Protein AF-A0A9E6AD08-F1 (afdb_monomer_lite)

Radius of gyration: 13.81 Å; chains: 1; bounding box: 27×17×48 Å

Secondary structure (DSSP, 8-state):
--EEEEEE-SSEEEEEETTTEEEEEEE-SSEEEEEETTEEEEEE-----SHHHHHHHHHHHHHHHHHHHHHHHHHHHHTT-

pLDDT: mean 80.31, std 11.72, range [45.0, 91.75]

Sequence (81 aa):
MALKINQLDAQSVTGILDGAYTFHVTASEDSITAHISNWTCTLAGRVACNVGAMRSSAYEALARFREEQKQSLNNQELSVA

Structure (mmCIF, N/CA/C/O backbone):
data_AF-A0A9E6AD08-F1
#
_entry.id   AF-A0A9E6AD08-F1
#
loop_
_atom_site.group_PDB
_atom_si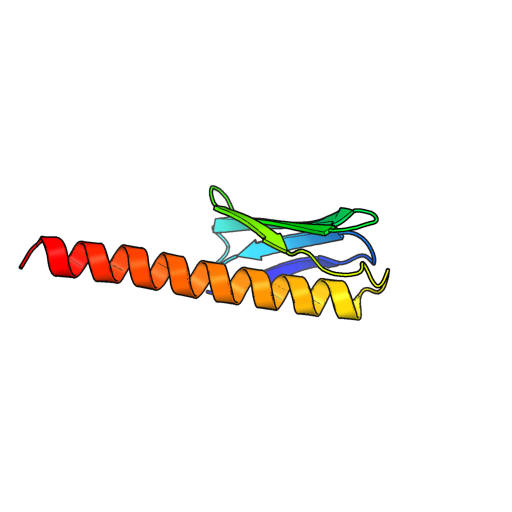te.id
_atom_site.type_symbol
_atom_site.label_atom_id
_atom_site.label_alt_id
_atom_site.label_comp_id
_atom_site.label_asym_id
_atom_site.label_entity_id
_atom_site.label_seq_id
_atom_site.pdbx_PDB_ins_code
_atom_site.Cartn_x
_atom_site.Cartn_y
_atom_site.Cartn_z
_atom_site.occupancy
_atom_site.B_iso_or_equiv
_atom_site.auth_seq_id
_atom_site.auth_comp_id
_atom_site.auth_asym_id
_atom_site.auth_atom_id
_atom_site.pdbx_PDB_model_num
ATOM 1 N N . MET A 1 1 ? -5.613 -6.539 10.666 1.00 67.50 1 MET A N 1
ATOM 2 C CA . MET A 1 1 ? -5.079 -5.796 9.509 1.00 67.50 1 MET A CA 1
ATOM 3 C C . MET A 1 1 ? -5.053 -6.663 8.263 1.00 67.50 1 MET A C 1
ATOM 5 O O . MET A 1 1 ? -4.087 -7.381 8.013 1.00 67.50 1 MET A O 1
ATOM 9 N N . ALA A 1 2 ? -6.114 -6.589 7.469 1.00 78.12 2 ALA A N 1
ATOM 10 C CA . ALA A 1 2 ? -6.154 -7.138 6.113 1.00 78.12 2 ALA A CA 1
ATOM 11 C C . ALA A 1 2 ? -6.048 -5.988 5.102 1.00 78.12 2 ALA A C 1
ATOM 13 O O . ALA A 1 2 ? -6.851 -5.062 5.156 1.00 78.12 2 ALA A O 1
ATOM 14 N N . LEU A 1 3 ? -5.059 -6.013 4.202 1.00 82.38 3 LEU A N 1
ATOM 15 C CA . LEU A 1 3 ? -4.997 -5.054 3.096 1.00 82.38 3 LEU A CA 1
ATOM 16 C C . LEU A 1 3 ? -5.764 -5.627 1.910 1.00 82.38 3 LEU A C 1
ATOM 18 O O . LEU A 1 3 ? -5.390 -6.672 1.375 1.00 82.38 3 LEU A O 1
ATOM 22 N N . LYS A 1 4 ? -6.809 -4.924 1.485 1.00 88.00 4 LYS A N 1
ATOM 23 C CA . LYS A 1 4 ? -7.530 -5.216 0.253 1.00 88.00 4 LYS A CA 1
ATOM 24 C C . LYS A 1 4 ? -7.065 -4.244 -0.819 1.00 88.00 4 LYS A C 1
ATOM 26 O O . LYS A 1 4 ? -7.349 -3.057 -0.735 1.00 88.00 4 LYS A O 1
ATOM 31 N N . ILE A 1 5 ? -6.322 -4.740 -1.800 1.00 88.44 5 ILE A N 1
ATOM 32 C CA . ILE A 1 5 ? -5.904 -3.937 -2.950 1.00 88.44 5 ILE A CA 1
ATOM 33 C C . ILE A 1 5 ? -7.093 -3.848 -3.910 1.00 88.44 5 ILE A C 1
ATOM 35 O O . ILE A 1 5 ? -7.626 -4.877 -4.323 1.00 88.44 5 ILE A O 1
ATOM 39 N N . ASN A 1 6 ? -7.512 -2.627 -4.231 1.00 89.00 6 ASN A N 1
ATOM 40 C CA . ASN A 1 6 ? -8.592 -2.355 -5.176 1.00 89.00 6 ASN A CA 1
ATOM 41 C C . ASN A 1 6 ? -8.039 -2.117 -6.581 1.00 89.00 6 ASN A C 1
ATOM 43 O O . ASN A 1 6 ? -8.604 -2.619 -7.548 1.00 89.00 6 ASN A O 1
ATOM 47 N N . GLN A 1 7 ? -6.933 -1.379 -6.682 1.00 89.06 7 GLN A N 1
ATOM 48 C CA . GLN A 1 7 ? -6.262 -1.089 -7.942 1.00 89.06 7 GLN A CA 1
ATOM 49 C C . GLN A 1 7 ? -4.756 -1.249 -7.764 1.00 89.06 7 GLN A C 1
ATOM 51 O O . GLN A 1 7 ? -4.195 -0.860 -6.738 1.00 89.06 7 GLN A O 1
ATOM 56 N N . LEU A 1 8 ? -4.108 -1.848 -8.754 1.00 88.44 8 LEU A N 1
ATOM 57 C CA . LEU A 1 8 ? -2.674 -2.081 -8.756 1.00 88.44 8 LEU A CA 1
ATOM 58 C C . LEU A 1 8 ? -2.151 -1.887 -10.172 1.00 88.44 8 LEU A C 1
ATOM 60 O O . LEU A 1 8 ? -2.401 -2.704 -11.054 1.00 88.44 8 LEU A O 1
ATOM 64 N N . ASP A 1 9 ? -1.391 -0.818 -10.335 1.00 86.44 9 ASP A N 1
ATOM 65 C CA . ASP A 1 9 ? -0.747 -0.406 -11.566 1.00 86.44 9 ASP A CA 1
ATOM 66 C C . ASP A 1 9 ? 0.775 -0.393 -11.382 1.00 86.44 9 ASP A C 1
ATOM 68 O O . ASP A 1 9 ? 1.313 -0.559 -10.284 1.00 86.44 9 ASP A O 1
ATOM 72 N N . ALA A 1 10 ? 1.504 -0.174 -12.475 1.00 81.94 10 ALA A N 1
ATOM 73 C CA . ALA A 1 10 ? 2.962 -0.077 -12.432 1.00 81.94 10 ALA A CA 1
ATOM 74 C C . ALA A 1 10 ? 3.474 1.172 -11.684 1.00 81.94 10 ALA A C 1
ATOM 76 O O . ALA A 1 10 ? 4.651 1.219 -11.336 1.00 81.94 10 ALA A O 1
ATOM 77 N N . GLN A 1 11 ? 2.611 2.171 -11.459 1.00 85.25 11 GLN A N 1
ATOM 78 C CA . GLN A 1 11 ? 2.956 3.473 -10.866 1.00 85.25 11 GLN A CA 1
ATOM 79 C C . GLN A 1 11 ? 2.074 3.862 -9.673 1.00 85.25 11 GLN A C 1
ATOM 81 O O . GLN A 1 11 ? 2.367 4.834 -8.978 1.00 85.25 11 GLN A O 1
ATOM 86 N N . SER A 1 12 ? 1.014 3.111 -9.390 1.00 88.00 12 SER A N 1
ATOM 87 C CA . SER A 1 12 ? 0.132 3.393 -8.262 1.00 88.00 12 SER A CA 1
ATOM 88 C C . SER A 1 12 ? -0.523 2.124 -7.730 1.00 88.00 12 SER A C 1
ATOM 90 O O . SER A 1 12 ? -0.771 1.166 -8.455 1.00 88.00 12 SER A O 1
ATOM 92 N N . VAL A 1 13 ? -0.795 2.106 -6.430 1.00 89.31 13 VAL A N 1
ATOM 93 C CA . VAL A 1 13 ? -1.541 1.051 -5.745 1.00 89.31 13 VAL A CA 1
ATOM 94 C C . VAL A 1 13 ? -2.578 1.722 -4.874 1.00 89.31 13 VAL A C 1
ATOM 96 O O . VAL A 1 13 ? -2.227 2.529 -4.021 1.00 89.31 13 VAL A O 1
ATOM 99 N N . THR A 1 14 ? -3.846 1.374 -5.029 1.00 91.75 14 THR A N 1
ATOM 100 C CA . THR A 1 14 ? -4.898 1.813 -4.111 1.00 91.75 14 THR A CA 1
ATOM 101 C C . THR A 1 14 ? -5.586 0.619 -3.482 1.00 91.75 14 THR A C 1
ATOM 103 O O . THR A 1 14 ? -5.725 -0.456 -4.067 1.00 91.75 14 THR A O 1
ATOM 106 N N . GLY A 1 15 ? -6.024 0.796 -2.247 1.00 91.25 15 GLY A N 1
ATOM 107 C CA . GLY A 1 15 ? -6.675 -0.244 -1.484 1.00 91.25 15 GLY A CA 1
ATOM 108 C C . GLY A 1 15 ? -7.337 0.290 -0.231 1.00 91.25 15 GLY A C 1
ATOM 109 O O . GLY A 1 15 ? -7.337 1.487 0.054 1.00 91.25 15 GLY A O 1
ATOM 110 N N . ILE A 1 16 ? -7.899 -0.635 0.529 1.00 90.00 16 ILE A N 1
ATOM 111 C CA . ILE A 1 16 ? -8.495 -0.372 1.826 1.00 90.00 16 ILE A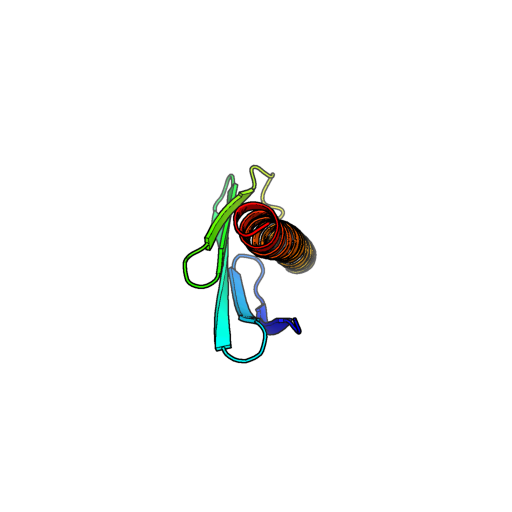 CA 1
ATOM 112 C C . ILE A 1 16 ? -7.851 -1.319 2.830 1.00 90.00 16 ILE A C 1
ATOM 114 O O . ILE A 1 16 ? -7.875 -2.543 2.675 1.00 90.00 16 ILE A O 1
ATOM 118 N N . LEU A 1 17 ? -7.254 -0.740 3.860 1.00 87.75 17 LEU A N 1
ATOM 119 C CA . LEU A 1 17 ? -6.710 -1.452 4.995 1.00 87.75 17 LEU A CA 1
ATOM 120 C C . LEU A 1 17 ? -7.799 -1.615 6.059 1.00 87.75 17 LEU A C 1
ATOM 122 O O . LEU A 1 17 ? -8.400 -0.647 6.520 1.00 87.75 17 LEU A O 1
ATOM 126 N N . ASP A 1 18 ? -8.045 -2.868 6.432 1.00 84.25 18 ASP A N 1
ATOM 127 C CA . ASP A 1 18 ? -9.012 -3.278 7.457 1.00 84.25 18 ASP A CA 1
ATOM 128 C C . ASP A 1 18 ? -10.462 -2.832 7.182 1.00 84.25 18 ASP A C 1
ATOM 130 O O . ASP A 1 18 ? -11.299 -2.808 8.072 1.00 84.25 18 ASP A O 1
ATOM 134 N N . GLY A 1 19 ? -10.776 -2.463 5.936 1.00 82.62 19 GLY A N 1
ATOM 135 C CA . GLY A 1 19 ? -12.097 -1.948 5.561 1.00 82.62 19 GLY A CA 1
ATOM 136 C C . GLY A 1 19 ? -12.381 -0.509 6.012 1.00 82.62 19 GLY A C 1
ATOM 137 O O . GLY A 1 19 ? -13.435 0.013 5.669 1.00 82.62 19 GLY A O 1
ATOM 138 N N . ALA A 1 20 ? -11.453 0.135 6.728 1.00 85.50 20 ALA A N 1
ATOM 139 C CA . ALA A 1 20 ? -11.650 1.460 7.318 1.00 85.50 20 ALA A CA 1
ATOM 140 C C . ALA A 1 20 ? -10.664 2.512 6.790 1.00 85.50 20 ALA A C 1
ATOM 142 O O . ALA A 1 20 ? -11.047 3.657 6.562 1.00 85.50 20 ALA A O 1
ATOM 143 N N . TYR A 1 21 ? -9.403 2.136 6.566 1.00 87.06 21 TYR A N 1
ATOM 144 C CA . TYR A 1 21 ? -8.353 3.082 6.195 1.00 87.06 21 TYR A CA 1
ATOM 145 C C . TYR A 1 21 ? -8.058 3.015 4.702 1.00 87.06 21 TYR A C 1
ATOM 147 O O . TYR A 1 21 ? -7.734 1.956 4.168 1.00 87.06 21 TYR A O 1
ATOM 155 N N . THR A 1 22 ? -8.116 4.151 4.014 1.00 89.38 22 THR A N 1
ATOM 156 C CA . THR A 1 22 ? -7.692 4.230 2.613 1.00 89.38 22 THR A CA 1
ATOM 157 C C . THR A 1 22 ? -6.179 4.090 2.519 1.00 89.38 22 THR A C 1
ATOM 159 O O . THR A 1 22 ? -5.441 4.835 3.167 1.00 89.38 22 THR A O 1
ATOM 162 N N . PHE A 1 23 ? -5.736 3.147 1.697 1.00 89.50 23 PHE A N 1
ATOM 163 C CA . PHE A 1 23 ? -4.341 2.868 1.402 1.00 89.50 23 PHE A CA 1
ATOM 164 C C . PHE A 1 23 ? -4.038 3.327 -0.024 1.00 89.50 23 PHE A C 1
ATOM 166 O O . PHE A 1 23 ? -4.706 2.895 -0.964 1.00 89.50 23 PHE A O 1
ATOM 173 N N . HIS A 1 24 ? -3.040 4.185 -0.196 1.00 91.56 24 HIS A N 1
ATOM 174 C CA . HIS A 1 24 ? -2.615 4.672 -1.501 1.00 91.56 24 HIS A CA 1
ATOM 175 C C . HIS A 1 24 ? -1.092 4.720 -1.556 1.00 91.56 24 HIS A C 1
ATOM 177 O O . HIS A 1 24 ? -0.464 5.319 -0.697 1.00 91.56 24 HIS A O 1
ATOM 183 N N . VAL A 1 25 ? -0.489 4.096 -2.558 1.00 89.38 25 VAL A N 1
ATOM 184 C CA . VAL A 1 25 ? 0.944 4.170 -2.831 1.00 89.38 25 VAL A CA 1
ATOM 185 C C . VAL A 1 25 ? 1.123 4.703 -4.234 1.00 89.38 25 VAL A C 1
ATOM 187 O O . VAL A 1 25 ? 0.525 4.177 -5.167 1.00 89.38 25 VAL A O 1
ATOM 190 N N . THR A 1 26 ? 1.946 5.723 -4.392 1.00 89.94 26 THR A N 1
ATOM 191 C CA . THR A 1 26 ? 2.298 6.310 -5.683 1.00 89.94 26 THR A CA 1
ATOM 192 C C . THR A 1 26 ? 3.799 6.262 -5.865 1.00 89.94 26 THR A C 1
ATOM 194 O O . THR A 1 26 ? 4.564 6.598 -4.965 1.00 89.94 26 THR A O 1
ATOM 197 N N . ALA A 1 27 ? 4.226 5.835 -7.045 1.00 86.25 27 ALA A N 1
ATOM 198 C CA . ALA A 1 27 ? 5.613 5.905 -7.449 1.00 86.25 27 ALA A CA 1
ATOM 199 C C . ALA A 1 27 ? 5.817 7.136 -8.332 1.00 86.25 27 ALA A C 1
ATOM 201 O O . ALA A 1 27 ? 5.082 7.353 -9.292 1.00 86.25 27 ALA A O 1
ATOM 202 N N . SER A 1 28 ? 6.814 7.935 -7.978 1.00 83.31 28 SER A N 1
ATOM 203 C CA . SER A 1 28 ? 7.378 9.013 -8.794 1.00 83.31 28 SER A CA 1
ATOM 204 C C . SER A 1 28 ? 8.659 8.513 -9.465 1.00 83.31 28 SER A C 1
ATOM 206 O O . SER A 1 28 ? 9.107 7.420 -9.164 1.00 83.31 28 SER A O 1
ATOM 208 N N . GLU A 1 29 ? 9.303 9.281 -10.342 1.00 79.19 29 GLU A N 1
ATOM 209 C CA . GLU A 1 29 ? 10.515 8.808 -11.044 1.00 79.19 29 GLU A CA 1
ATOM 210 C C . GLU A 1 29 ? 11.658 8.353 -10.109 1.00 79.19 29 GLU A C 1
ATOM 212 O O . GLU A 1 29 ? 12.409 7.443 -10.460 1.00 79.19 29 GLU A O 1
ATOM 217 N N . ASP A 1 30 ? 11.758 8.929 -8.906 1.00 82.69 30 ASP A N 1
ATOM 218 C CA . ASP A 1 30 ? 12.875 8.685 -7.976 1.00 82.69 30 ASP A CA 1
ATOM 219 C C . ASP A 1 30 ? 12.457 8.143 -6.593 1.00 82.69 30 ASP A C 1
ATOM 221 O O . ASP A 1 30 ? 13.291 7.729 -5.790 1.00 82.69 30 ASP A O 1
ATOM 225 N N . SER A 1 31 ? 11.160 8.123 -6.276 1.00 86.25 31 SER A N 1
ATOM 226 C CA . SER A 1 31 ? 10.689 7.746 -4.936 1.00 86.25 31 SER A CA 1
ATOM 227 C C . SER A 1 31 ? 9.298 7.135 -4.943 1.00 86.25 31 SER A C 1
ATOM 229 O O . SER A 1 31 ? 8.512 7.340 -5.866 1.00 86.25 31 SER A O 1
ATOM 231 N N . ILE A 1 32 ? 8.984 6.391 -3.884 1.00 87.44 32 ILE A N 1
ATOM 232 C CA . ILE A 1 32 ? 7.674 5.778 -3.676 1.00 87.44 32 ILE A CA 1
ATOM 233 C C . ILE A 1 32 ? 7.069 6.362 -2.404 1.00 87.44 32 ILE A C 1
ATOM 235 O O . ILE A 1 32 ? 7.636 6.228 -1.323 1.00 87.44 32 ILE A O 1
ATOM 239 N N . THR A 1 33 ? 5.901 6.982 -2.519 1.00 88.81 33 THR A N 1
ATOM 240 C CA . THR A 1 33 ? 5.179 7.567 -1.388 1.00 88.81 33 THR A CA 1
ATOM 241 C C . THR A 1 33 ? 3.975 6.703 -1.059 1.00 88.81 33 THR A C 1
ATOM 243 O O . THR A 1 33 ? 3.106 6.485 -1.898 1.00 88.81 33 THR A O 1
ATOM 246 N N . ALA A 1 34 ? 3.909 6.217 0.174 1.00 90.12 34 ALA A N 1
ATOM 247 C CA . ALA A 1 34 ? 2.772 5.501 0.725 1.00 90.12 34 ALA A CA 1
ATOM 248 C C . ALA A 1 34 ? 1.978 6.411 1.664 1.00 90.12 34 ALA A C 1
ATOM 250 O O . ALA A 1 34 ? 2.542 7.072 2.531 1.00 90.12 34 ALA A O 1
ATOM 251 N N . HIS A 1 35 ? 0.662 6.408 1.513 1.00 91.56 35 HIS A N 1
ATOM 252 C CA . HIS A 1 35 ? -0.290 7.183 2.288 1.00 91.56 35 HIS A CA 1
ATOM 253 C C . HIS A 1 35 ? -1.384 6.263 2.837 1.00 91.56 35 HIS A C 1
ATOM 255 O O . HIS A 1 35 ? -2.070 5.562 2.088 1.00 91.56 35 HIS A O 1
ATOM 261 N N . ILE A 1 36 ? -1.548 6.260 4.158 1.00 89.94 36 ILE A N 1
ATOM 262 C CA . ILE A 1 36 ? -2.505 5.431 4.889 1.00 89.94 36 ILE A CA 1
ATOM 263 C C . ILE A 1 36 ? -3.240 6.317 5.889 1.00 89.94 36 ILE A C 1
ATOM 265 O O . ILE A 1 36 ? -2.770 6.543 7.001 1.00 89.94 36 ILE A O 1
ATOM 269 N N . SER A 1 37 ? -4.421 6.798 5.507 1.00 85.19 37 SER A N 1
ATOM 270 C CA . SER A 1 37 ? -5.251 7.703 6.315 1.00 85.19 37 SER A CA 1
ATOM 271 C C . SER A 1 37 ? -4.526 8.979 6.784 1.00 85.19 37 SER A C 1
ATOM 273 O O . SER A 1 37 ? -4.605 9.978 6.085 1.00 85.19 37 SER A O 1
ATOM 275 N N . ASN A 1 38 ? -3.841 8.950 7.937 1.00 84.75 38 ASN A N 1
ATOM 276 C CA . ASN A 1 38 ? -3.048 10.061 8.498 1.00 84.75 38 ASN A CA 1
ATOM 277 C C . ASN A 1 38 ? -1.538 9.776 8.519 1.00 84.75 38 ASN A C 1
ATOM 279 O O . ASN A 1 38 ? -0.754 10.593 8.996 1.00 84.75 38 ASN A O 1
ATOM 283 N N . TRP A 1 39 ? -1.123 8.602 8.054 1.00 88.00 39 TRP A N 1
ATOM 284 C CA . TRP A 1 39 ? 0.270 8.196 8.011 1.00 88.00 39 TRP A CA 1
ATOM 285 C C . TRP A 1 39 ? 0.801 8.323 6.590 1.00 88.00 39 TRP A C 1
ATOM 287 O O . TRP A 1 39 ? 0.170 7.865 5.638 1.00 88.00 39 TRP A O 1
ATOM 297 N N . THR A 1 40 ? 1.972 8.933 6.452 1.00 90.44 40 THR A N 1
ATOM 298 C CA . THR A 1 40 ? 2.666 9.073 5.171 1.00 90.44 40 THR A CA 1
ATOM 299 C C . THR A 1 40 ? 4.086 8.569 5.333 1.00 90.44 40 THR A C 1
ATOM 301 O O . THR A 1 40 ? 4.762 8.941 6.289 1.00 90.44 40 THR A O 1
ATOM 304 N N . CYS A 1 41 ? 4.559 7.764 4.389 1.00 86.31 41 CYS A N 1
ATOM 305 C CA . CYS A 1 41 ? 5.934 7.294 4.363 1.00 86.31 41 CYS A CA 1
ATOM 306 C C . CYS A 1 41 ? 6.495 7.386 2.955 1.00 86.31 41 CYS A C 1
ATOM 308 O O . CYS A 1 41 ? 5.906 6.875 2.004 1.00 86.31 41 CYS A O 1
ATOM 310 N N . THR A 1 42 ? 7.659 8.013 2.843 1.00 88.06 42 THR A N 1
ATOM 311 C CA . THR A 1 42 ? 8.406 8.090 1.593 1.00 88.06 42 THR A CA 1
ATOM 312 C C . THR A 1 42 ? 9.535 7.074 1.643 1.00 88.06 42 THR A C 1
ATOM 314 O O . THR A 1 42 ? 10.428 7.149 2.488 1.00 88.06 42 THR A O 1
ATOM 317 N N . LEU A 1 43 ? 9.486 6.110 0.734 1.00 81.62 43 LEU A N 1
ATOM 318 C CA . LEU A 1 43 ? 10.530 5.129 0.505 1.00 81.62 43 LEU A CA 1
ATOM 319 C C . LEU A 1 43 ? 11.427 5.659 -0.617 1.00 81.62 43 LEU A C 1
ATOM 321 O O . LEU A 1 43 ? 10.994 5.820 -1.762 1.00 81.62 43 LEU A O 1
ATOM 325 N N . ALA A 1 44 ? 12.682 5.947 -0.277 1.00 75.19 44 ALA A N 1
ATOM 326 C CA . ALA A 1 44 ? 13.714 6.221 -1.266 1.00 75.19 44 ALA A CA 1
ATOM 327 C C . ALA A 1 44 ? 14.081 4.895 -1.940 1.00 75.19 44 ALA A C 1
ATOM 329 O O . ALA A 1 44 ? 14.602 3.983 -1.297 1.00 75.19 44 ALA A O 1
ATOM 330 N N . GLY A 1 45 ? 13.766 4.761 -3.223 1.00 63.38 45 GLY A N 1
ATOM 331 C CA . GLY A 1 45 ? 13.958 3.514 -3.943 1.00 63.38 45 GLY A CA 1
ATOM 332 C C . GLY A 1 45 ? 13.811 3.740 -5.433 1.00 63.38 45 GLY A C 1
ATOM 333 O O . GLY A 1 45 ? 12.878 4.404 -5.876 1.00 63.38 45 GLY A O 1
ATOM 334 N N . ARG A 1 46 ? 14.739 3.169 -6.205 1.00 58.06 46 ARG A N 1
ATOM 335 C CA . ARG A 1 46 ? 14.704 3.218 -7.665 1.00 58.06 46 ARG A CA 1
ATOM 336 C C . ARG A 1 46 ? 13.365 2.654 -8.126 1.00 58.06 46 ARG A C 1
ATOM 338 O O . ARG A 1 46 ? 13.092 1.474 -7.895 1.00 58.06 46 ARG A O 1
ATOM 345 N N . VAL A 1 47 ? 12.543 3.485 -8.757 1.00 61.50 47 VAL A N 1
ATOM 346 C CA . VAL A 1 47 ? 11.223 3.066 -9.216 1.00 61.50 47 VAL A CA 1
ATOM 347 C C . VAL A 1 47 ? 11.402 2.114 -10.382 1.00 61.50 47 VAL A C 1
ATOM 349 O O . VAL A 1 47 ? 11.580 2.487 -11.537 1.00 61.50 47 VAL A O 1
ATOM 352 N N . ALA A 1 48 ? 11.409 0.827 -10.056 1.00 60.28 48 ALA A N 1
ATOM 353 C CA . ALA A 1 48 ? 11.165 -0.198 -11.040 1.00 60.28 48 ALA A CA 1
ATOM 354 C C . ALA A 1 48 ? 9.688 -0.059 -11.412 1.00 60.28 48 ALA A C 1
ATOM 356 O O . ALA A 1 48 ? 8.829 -0.441 -10.620 1.00 60.28 48 ALA A O 1
ATOM 357 N N . CYS A 1 49 ? 9.404 0.524 -12.581 1.00 64.88 49 CYS A N 1
ATOM 358 C CA . CYS A 1 49 ? 8.066 0.674 -13.160 1.00 64.88 49 CYS A CA 1
ATOM 359 C C . CYS A 1 49 ? 7.445 -0.702 -13.459 1.00 64.88 49 CYS A C 1
ATOM 361 O O . CYS A 1 49 ? 7.294 -1.112 -14.608 1.00 64.88 49 CYS A O 1
ATOM 363 N N . ASN A 1 50 ? 7.154 -1.465 -12.413 1.00 74.94 50 ASN A N 1
ATOM 364 C CA . ASN A 1 50 ? 6.646 -2.816 -12.470 1.00 74.94 50 ASN A CA 1
ATOM 365 C C . ASN A 1 50 ? 5.689 -3.025 -11.298 1.00 74.94 50 ASN A C 1
ATOM 367 O O . ASN A 1 50 ? 6.009 -2.764 -10.138 1.00 74.94 50 ASN A O 1
ATOM 371 N N . VAL A 1 51 ? 4.527 -3.581 -11.623 1.00 79.56 51 VAL A N 1
ATOM 372 C CA . VAL A 1 51 ? 3.481 -3.994 -10.687 1.00 79.56 51 VAL A CA 1
ATOM 373 C C . VAL A 1 51 ? 4.038 -4.831 -9.526 1.00 79.56 51 VAL A C 1
ATOM 375 O O . VAL A 1 51 ? 3.614 -4.665 -8.383 1.00 79.56 51 VAL A O 1
ATOM 378 N N . GLY A 1 52 ? 5.015 -5.705 -9.793 1.00 80.62 52 GLY A N 1
ATOM 379 C CA . GLY A 1 52 ? 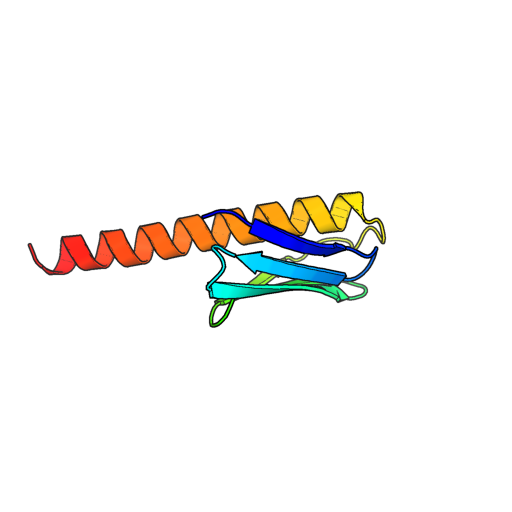5.648 -6.525 -8.756 1.00 80.62 52 GLY A CA 1
ATOM 380 C C . GLY A 1 52 ? 6.395 -5.700 -7.704 1.00 80.62 52 GLY A C 1
ATOM 381 O O . GLY A 1 52 ? 6.237 -5.947 -6.511 1.00 80.62 52 GLY A O 1
ATOM 382 N N . ALA A 1 53 ? 7.158 -4.692 -8.136 1.00 80.12 53 ALA A N 1
ATOM 383 C CA . ALA A 1 53 ? 7.893 -3.808 -7.234 1.00 80.12 53 ALA A CA 1
ATOM 384 C C . ALA A 1 53 ? 6.929 -2.953 -6.406 1.00 80.12 53 ALA A C 1
ATOM 386 O O . ALA A 1 53 ? 7.056 -2.901 -5.186 1.00 80.12 53 ALA A O 1
ATOM 387 N N . MET A 1 54 ? 5.899 -2.393 -7.046 1.00 84.00 54 MET A N 1
ATOM 388 C CA . MET A 1 54 ? 4.877 -1.607 -6.355 1.00 84.00 54 MET A CA 1
ATOM 389 C C . MET A 1 54 ? 4.113 -2.410 -5.311 1.00 84.00 54 MET A C 1
ATOM 391 O O . MET A 1 54 ? 3.858 -1.925 -4.209 1.00 84.00 54 MET A O 1
ATOM 395 N N . ARG A 1 55 ? 3.799 -3.670 -5.614 1.00 85.19 55 ARG A N 1
ATOM 396 C CA . ARG A 1 55 ? 3.179 -4.571 -4.647 1.00 85.19 55 ARG A CA 1
ATOM 397 C C . ARG A 1 55 ? 4.098 -4.840 -3.452 1.00 85.19 55 ARG A C 1
ATOM 399 O O . ARG A 1 55 ? 3.624 -4.800 -2.320 1.00 85.19 55 ARG A O 1
ATOM 406 N N . SER A 1 56 ? 5.388 -5.083 -3.681 1.00 85.94 56 SER A N 1
ATOM 407 C CA . SER A 1 56 ? 6.368 -5.268 -2.601 1.00 85.94 56 SER A CA 1
ATOM 408 C C . SER A 1 56 ? 6.499 -4.017 -1.731 1.00 85.94 56 SER A C 1
ATOM 410 O O . SER A 1 56 ? 6.369 -4.118 -0.514 1.00 85.94 56 SER A O 1
ATOM 412 N N . SER A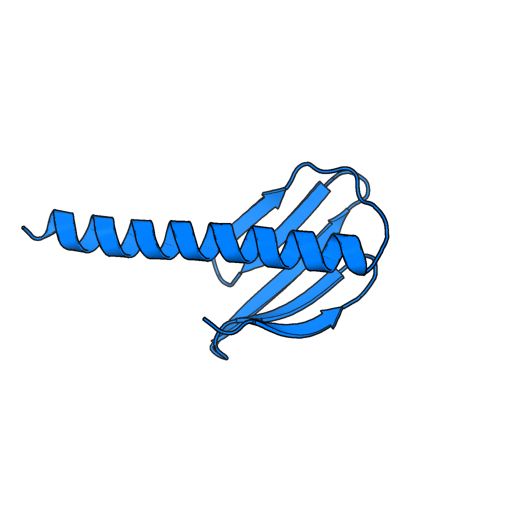 1 57 ? 6.646 -2.836 -2.339 1.00 84.19 57 SER A N 1
ATOM 413 C CA . SER A 1 57 ? 6.704 -1.556 -1.619 1.00 84.19 57 SER A CA 1
ATOM 414 C C . SER A 1 57 ? 5.424 -1.277 -0.833 1.00 84.19 57 SER A C 1
ATOM 416 O O . SER A 1 57 ? 5.483 -0.788 0.291 1.00 84.19 57 SER A O 1
ATOM 418 N N . ALA A 1 58 ? 4.260 -1.645 -1.375 1.00 85.25 58 ALA A N 1
ATOM 419 C CA . ALA A 1 58 ? 2.991 -1.527 -0.671 1.00 85.25 58 ALA A CA 1
ATOM 420 C C . ALA A 1 58 ? 2.935 -2.402 0.594 1.00 85.25 58 ALA A C 1
ATOM 422 O O . ALA A 1 58 ? 2.483 -1.940 1.643 1.00 85.25 58 ALA A O 1
ATOM 423 N N . TYR A 1 59 ? 3.413 -3.648 0.523 1.00 86.94 59 TYR A N 1
ATOM 424 C CA . TYR A 1 59 ? 3.496 -4.514 1.703 1.00 86.94 59 TYR A CA 1
ATOM 425 C C . TYR A 1 59 ? 4.544 -4.039 2.712 1.00 86.94 59 TYR A C 1
ATOM 427 O O . TYR A 1 59 ? 4.297 -4.137 3.912 1.00 86.94 59 TYR A O 1
ATOM 435 N N . GLU A 1 60 ? 5.675 -3.504 2.253 1.00 87.56 60 GLU A N 1
ATOM 436 C CA . GLU A 1 60 ? 6.709 -2.941 3.125 1.00 87.56 60 GLU A CA 1
ATOM 437 C C . GLU A 1 60 ? 6.193 -1.711 3.883 1.00 87.56 60 GLU A C 1
ATOM 439 O O . GLU A 1 60 ? 6.275 -1.659 5.110 1.00 87.56 60 GLU A O 1
ATOM 444 N N . ALA A 1 61 ? 5.562 -0.764 3.183 1.00 86.12 61 ALA A N 1
ATOM 445 C CA . ALA A 1 61 ? 4.927 0.393 3.809 1.00 86.12 61 ALA A CA 1
ATOM 446 C C . ALA A 1 61 ? 3.851 -0.030 4.819 1.00 86.12 61 ALA A C 1
ATOM 448 O O . ALA A 1 61 ? 3.769 0.511 5.921 1.00 86.12 61 ALA A O 1
ATOM 449 N N . LEU A 1 62 ? 3.056 -1.047 4.478 1.00 86.06 62 LEU A N 1
ATOM 450 C CA . LEU A 1 62 ? 2.064 -1.605 5.386 1.00 86.06 62 LEU A CA 1
ATOM 451 C C . LEU A 1 62 ? 2.692 -2.242 6.635 1.00 86.06 62 LEU A C 1
ATOM 453 O O . LEU A 1 62 ? 2.120 -2.136 7.721 1.00 86.06 62 LEU A O 1
ATOM 457 N N . ALA A 1 63 ? 3.826 -2.928 6.495 1.00 87.81 63 ALA A N 1
ATOM 458 C CA . ALA A 1 63 ? 4.550 -3.498 7.625 1.00 87.81 63 ALA A CA 1
ATOM 459 C C . ALA A 1 63 ? 5.041 -2.392 8.568 1.00 87.81 63 ALA A C 1
ATOM 461 O O . ALA A 1 63 ? 4.753 -2.461 9.760 1.00 87.81 63 ALA A O 1
ATOM 462 N N . ARG A 1 64 ? 5.640 -1.318 8.032 1.00 86.69 64 ARG A N 1
ATOM 463 C CA . ARG A 1 64 ? 6.073 -0.162 8.839 1.00 86.69 64 ARG A CA 1
ATOM 464 C C . ARG A 1 64 ? 4.908 0.510 9.552 1.00 86.69 64 ARG A C 1
ATOM 466 O O . ARG A 1 64 ? 4.979 0.741 10.752 1.00 86.69 64 ARG A O 1
ATOM 473 N N . PHE A 1 65 ? 3.799 0.735 8.848 1.00 86.00 65 PHE A N 1
ATOM 474 C CA . PHE A 1 65 ? 2.593 1.285 9.463 1.00 86.00 65 PHE A CA 1
ATOM 475 C C . PHE A 1 65 ? 2.079 0.408 10.611 1.00 86.00 65 PHE A C 1
ATOM 477 O O . PHE A 1 65 ? 1.699 0.922 11.658 1.00 86.00 65 PHE A O 1
ATOM 484 N N . ARG A 1 66 ? 2.091 -0.922 10.454 1.00 84.25 66 ARG A N 1
ATOM 485 C CA . ARG A 1 66 ? 1.718 -1.857 11.530 1.00 84.25 66 ARG A CA 1
ATOM 486 C C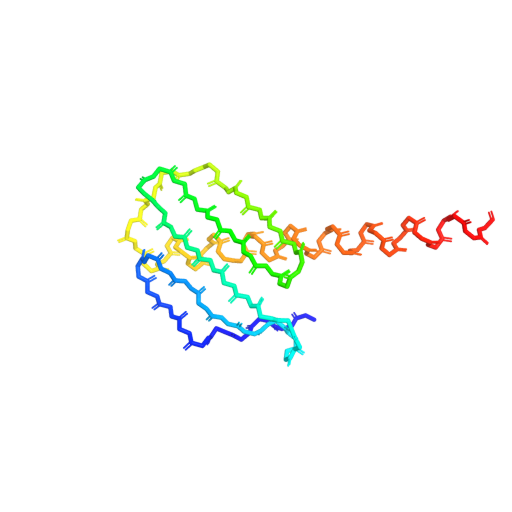 . ARG A 1 66 ? 2.647 -1.757 12.728 1.00 84.25 66 ARG A C 1
ATOM 488 O O . ARG A 1 66 ? 2.165 -1.800 13.855 1.00 84.25 66 ARG A O 1
ATOM 495 N N . GLU A 1 67 ? 3.950 -1.682 12.487 1.00 86.38 67 GLU A N 1
ATOM 496 C CA . GLU A 1 67 ? 4.946 -1.552 13.548 1.00 86.38 67 GLU A CA 1
ATOM 497 C C . GLU A 1 67 ? 4.776 -0.237 14.304 1.00 86.38 67 GLU A C 1
ATOM 499 O O . GLU A 1 67 ? 4.726 -0.261 15.530 1.00 86.38 67 GLU A O 1
ATOM 504 N N . GLU A 1 68 ? 4.577 0.877 13.599 1.00 84.81 68 GLU A N 1
ATOM 505 C CA . GLU A 1 68 ? 4.317 2.179 14.215 1.00 84.81 68 GLU A CA 1
ATOM 506 C C . GLU A 1 68 ? 3.003 2.196 14.996 1.00 84.81 68 GLU A C 1
ATOM 508 O O . GLU A 1 68 ? 2.989 2.613 16.149 1.00 84.81 68 GLU A O 1
ATOM 513 N N . GLN A 1 69 ? 1.911 1.670 14.435 1.00 79.88 69 GLN A N 1
ATOM 514 C CA . GLN A 1 69 ? 0.636 1.551 15.153 1.00 79.88 69 GLN A CA 1
ATOM 515 C C . GLN A 1 69 ? 0.778 0.687 16.412 1.00 79.88 69 GLN A C 1
ATOM 517 O O . GLN A 1 69 ? 0.253 1.034 17.469 1.00 79.88 69 GLN A O 1
ATOM 522 N N . LYS A 1 70 ? 1.524 -0.421 16.322 1.00 78.56 70 LYS A N 1
ATOM 523 C CA . LYS A 1 70 ? 1.806 -1.295 17.464 1.00 78.56 70 LYS A CA 1
ATOM 524 C C . LYS A 1 70 ? 2.671 -0.589 18.512 1.00 78.56 70 LYS A C 1
ATOM 526 O O . LYS A 1 70 ? 2.399 -0.740 19.697 1.00 78.56 70 LYS A O 1
ATOM 531 N N . GLN A 1 71 ? 3.677 0.184 18.103 1.00 74.56 71 GLN A N 1
ATOM 532 C CA . GLN A 1 71 ? 4.505 0.976 19.015 1.00 74.56 71 GLN A CA 1
ATOM 533 C C . GLN A 1 71 ? 3.720 2.114 19.669 1.00 74.56 71 GLN A C 1
ATOM 535 O O . GLN A 1 71 ? 3.860 2.315 20.870 1.00 74.56 71 GLN A O 1
ATOM 540 N N . SER A 1 72 ? 2.870 2.828 18.927 1.00 69.38 72 SER A N 1
ATOM 541 C CA . SER A 1 72 ? 2.003 3.866 19.489 1.00 69.38 72 SER A CA 1
ATOM 542 C C . SER A 1 72 ? 1.034 3.290 20.519 1.00 69.38 72 SER A C 1
ATOM 544 O O . SER A 1 72 ? 0.942 3.844 21.610 1.00 69.38 72 SER A O 1
ATOM 546 N N . LEU A 1 73 ? 0.382 2.154 20.229 1.00 65.12 73 LEU A N 1
ATOM 547 C CA . LEU A 1 73 ? -0.454 1.465 21.220 1.00 65.12 73 LEU A CA 1
ATOM 548 C C . LEU A 1 73 ? 0.364 1.047 22.449 1.00 65.12 73 LEU A C 1
ATOM 550 O O . LEU A 1 73 ? -0.013 1.360 23.572 1.00 65.12 73 LEU A O 1
ATOM 554 N N . ASN A 1 74 ? 1.509 0.392 22.245 1.00 64.75 74 ASN A N 1
ATOM 555 C CA . ASN A 1 74 ? 2.336 -0.121 23.338 1.00 64.75 74 ASN A CA 1
ATOM 556 C C . ASN A 1 74 ? 2.904 1.000 24.231 1.00 64.75 74 ASN A C 1
ATOM 558 O O . ASN A 1 74 ? 2.959 0.861 25.450 1.00 64.75 74 ASN A O 1
ATOM 562 N N . ASN A 1 75 ? 3.305 2.133 23.650 1.00 60.56 75 ASN A N 1
ATOM 563 C CA . ASN A 1 75 ? 3.772 3.294 24.413 1.00 60.56 75 ASN A CA 1
ATOM 564 C C . ASN A 1 75 ? 2.633 3.980 25.178 1.00 60.56 75 ASN A C 1
ATOM 566 O O . ASN A 1 75 ? 2.873 4.581 26.228 1.00 60.56 75 ASN A O 1
ATOM 570 N N . GLN A 1 76 ? 1.400 3.878 24.678 1.00 54.69 76 GLN A N 1
ATOM 571 C CA . GLN A 1 76 ? 0.224 4.384 25.369 1.00 54.69 76 GLN A CA 1
ATOM 572 C C . GLN A 1 76 ? -0.127 3.510 26.578 1.00 54.69 76 GLN A C 1
ATOM 574 O O . GLN A 1 76 ? -0.460 4.068 27.612 1.00 54.69 76 GLN A O 1
ATOM 579 N N . GLU A 1 77 ? 0.044 2.185 26.502 1.00 54.12 77 GLU A N 1
ATOM 580 C CA . GLU A 1 77 ? -0.150 1.269 27.642 1.00 54.12 77 GLU A CA 1
ATOM 581 C C . GLU A 1 77 ? 0.929 1.420 28.732 1.00 54.12 77 GLU A C 1
ATOM 583 O O . GLU A 1 77 ? 0.621 1.335 29.918 1.00 54.12 77 GLU A O 1
ATOM 588 N N . LEU A 1 78 ? 2.177 1.726 28.359 1.00 52.59 78 LEU A N 1
ATOM 589 C CA . LEU A 1 78 ? 3.278 1.976 29.307 1.00 52.59 78 LEU A CA 1
ATOM 590 C C . LEU A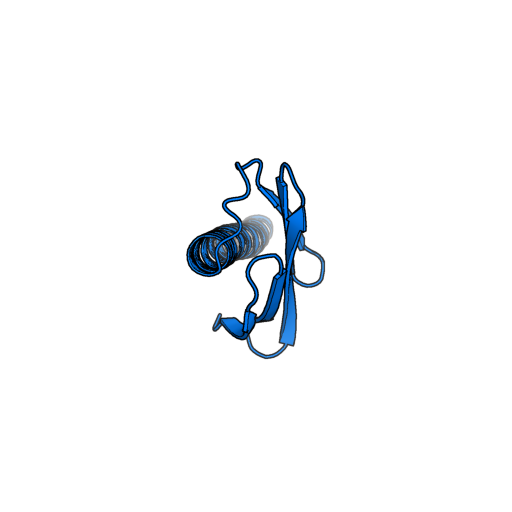 1 78 ? 3.200 3.340 30.011 1.00 52.59 78 LEU A C 1
ATOM 592 O O . LEU A 1 78 ? 3.806 3.511 31.063 1.00 52.59 78 LEU A O 1
ATOM 596 N N . SER A 1 79 ? 2.472 4.308 29.449 1.00 47.88 79 SER A N 1
ATOM 597 C CA . SER A 1 79 ? 2.312 5.645 30.046 1.00 47.88 79 SER A CA 1
ATOM 598 C C . SER A 1 79 ? 1.171 5.719 31.072 1.00 47.88 79 SER A C 1
ATOM 600 O O . SER A 1 79 ? 0.949 6.778 31.657 1.00 47.88 79 SER A O 1
ATOM 602 N N . VAL A 1 80 ? 0.434 4.620 31.276 1.00 50.47 80 VAL A N 1
ATOM 603 C CA . VAL A 1 80 ? -0.661 4.509 32.261 1.00 50.47 80 VAL A CA 1
ATOM 604 C C . VAL A 1 80 ? -0.325 3.563 33.423 1.00 50.47 80 VAL A C 1
ATOM 606 O O . VAL A 1 80 ? -1.216 3.247 34.212 1.00 50.47 80 VAL A O 1
ATOM 609 N N . ALA A 1 81 ? 0.928 3.104 33.519 1.00 45.00 81 ALA A N 1
ATOM 610 C CA . ALA A 1 81 ? 1.416 2.208 34.569 1.00 45.00 81 ALA A CA 1
ATOM 611 C C . ALA A 1 81 ? 2.197 2.956 35.660 1.00 45.00 81 ALA A C 1
ATOM 613 O O . ALA A 1 81 ? 2.980 3.869 35.311 1.00 45.00 81 ALA A O 1
#

Foldseek 3Di:
DDWAWPDFFLAKTWTDDPNHWTWIWGHDQQWIWIDTRPDIDIGGDHRPSDSVVSVVVSVVVVVVVVVVVVVVVVVVVVVVD